Protein AF-A0A942P540-F1 (afdb_monomer_lite)

Sequence (117 aa):
MMDNKVIGYLSSEQDANLETSMAGGLVAGRDITAADSLCNIAVAGRDLNLKDGHACVITIGNQAHIENSVIGIMLAKSEATLKNSKVFVTGPQVVGFGVIAGAVFAFLNILHRYLRK

Radius of gyration: 17.3 Å; chains: 1; bounding box: 56×30×36 Å

pLDDT: mean 82.17, std 12.65, range [36.5, 95.5]

Secondary structure (DSSP, 8-state):
----EEEEEEEESS-EEEESEEEEEEEESS-EEEES-EEEEEEESS-EEEES-EEEEEEESS-EEEES-EEEEEEESS-EEEES-EEEEEHHHHHHHHHHHHHHHHHHHHHHHHHT-

Structure (mmCIF, N/CA/C/O backbone):
data_AF-A0A942P540-F1
#
_entry.id   AF-A0A942P540-F1
#
loop_
_atom_site.group_PDB
_atom_site.id
_atom_site.type_symbol
_atom_site.label_atom_id
_atom_site.label_alt_id
_atom_site.label_comp_id
_atom_site.label_asym_id
_atom_site.label_entity_id
_atom_site.label_seq_id
_atom_site.pdbx_PDB_ins_code
_atom_site.Cartn_x
_atom_site.Cartn_y
_atom_site.Cartn_z
_atom_site.occupancy
_atom_site.B_iso_or_equiv
_atom_site.auth_seq_id
_atom_site.auth_comp_id
_atom_site.auth_asym_id
_atom_site.auth_atom_id
_atom_site.pdbx_PDB_model_num
ATOM 1 N N . MET A 1 1 ? 10.779 -6.090 -22.940 1.00 38.53 1 MET A N 1
ATOM 2 C CA . MET A 1 1 ? 10.338 -5.005 -22.047 1.00 38.53 1 MET A CA 1
ATOM 3 C C . MET A 1 1 ? 8.936 -4.622 -22.470 1.00 38.53 1 MET A C 1
ATOM 5 O O . MET A 1 1 ? 8.747 -4.241 -23.617 1.00 38.53 1 MET A O 1
ATOM 9 N N . MET A 1 2 ? 7.942 -4.921 -21.635 1.00 36.50 2 MET A N 1
ATOM 10 C CA . MET A 1 2 ? 6.570 -4.445 -21.828 1.00 36.50 2 MET A CA 1
ATOM 11 C C . MET A 1 2 ? 6.405 -3.286 -20.855 1.00 36.50 2 MET A C 1
ATOM 13 O O . MET A 1 2 ? 6.011 -3.503 -19.714 1.00 36.50 2 MET A O 1
ATOM 17 N N . ASP A 1 3 ? 6.780 -2.100 -21.309 1.00 50.94 3 ASP A N 1
ATOM 18 C CA . ASP A 1 3 ? 6.785 -0.891 -20.495 1.00 50.94 3 ASP A CA 1
ATOM 19 C C . ASP A 1 3 ? 5.388 -0.250 -20.557 1.00 50.94 3 ASP A C 1
ATOM 21 O O . ASP A 1 3 ? 4.786 -0.167 -21.630 1.00 50.94 3 ASP A O 1
ATOM 25 N N . ASN A 1 4 ? 4.862 0.164 -19.400 1.00 55.31 4 ASN A N 1
ATOM 26 C CA . ASN A 1 4 ? 3.555 0.796 -19.189 1.00 55.31 4 ASN A CA 1
ATOM 27 C C . ASN A 1 4 ? 2.318 -0.054 -19.516 1.00 55.31 4 ASN A C 1
ATOM 29 O O . ASN A 1 4 ? 1.673 0.096 -20.557 1.00 55.31 4 ASN A O 1
ATOM 33 N N . LYS A 1 5 ? 1.891 -0.875 -18.549 1.00 74.75 5 LYS A N 1
ATOM 34 C CA . LYS A 1 5 ? 0.545 -1.470 -18.548 1.00 74.75 5 LYS A CA 1
ATOM 35 C C . LYS A 1 5 ? -0.391 -0.694 -17.627 1.00 74.75 5 LYS A C 1
ATOM 37 O O . LYS A 1 5 ? -0.064 -0.435 -16.473 1.00 74.75 5 LYS A O 1
ATOM 42 N N . VAL A 1 6 ? -1.578 -0.363 -18.136 1.00 81.00 6 VAL A N 1
ATOM 43 C CA . VAL A 1 6 ? -2.704 0.107 -17.320 1.00 81.00 6 VAL A CA 1
ATOM 44 C C . VAL A 1 6 ? -3.566 -1.098 -16.971 1.00 81.00 6 VAL A C 1
ATOM 46 O O . VAL A 1 6 ? -4.160 -1.731 -17.843 1.00 81.00 6 VAL A O 1
ATOM 49 N N . ILE A 1 7 ? -3.613 -1.425 -15.689 1.00 84.19 7 ILE A N 1
ATOM 50 C CA . ILE A 1 7 ? -4.330 -2.562 -15.132 1.00 84.19 7 ILE A CA 1
ATOM 51 C C . ILE A 1 7 ? -5.501 -2.011 -14.324 1.00 84.19 7 ILE A C 1
ATOM 53 O O . ILE A 1 7 ? -5.315 -1.272 -13.364 1.00 84.19 7 ILE A O 1
ATOM 57 N N . GLY A 1 8 ? -6.734 -2.356 -14.697 1.00 81.25 8 GLY A N 1
ATOM 58 C CA . GLY A 1 8 ? -7.902 -1.940 -13.914 1.00 81.25 8 GLY A CA 1
ATOM 59 C C . GLY A 1 8 ? -7.850 -2.517 -12.497 1.00 81.25 8 GLY A C 1
ATOM 60 O O . GLY A 1 8 ? -7.916 -1.782 -11.514 1.00 81.25 8 GLY A O 1
ATOM 61 N N . TYR A 1 9 ? -7.665 -3.833 -12.403 1.00 81.81 9 TYR A N 1
ATOM 62 C CA . TYR A 1 9 ? -7.583 -4.569 -11.148 1.00 81.81 9 TYR A CA 1
ATOM 63 C C . TYR A 1 9 ? -6.652 -5.778 -11.294 1.00 81.81 9 TYR A C 1
ATOM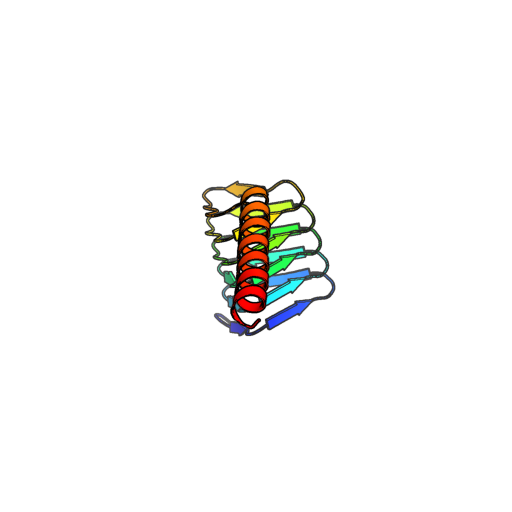 65 O O . TYR A 1 9 ? -6.762 -6.526 -12.265 1.00 81.81 9 TYR A O 1
ATOM 73 N N . LEU A 1 10 ? -5.750 -5.964 -10.332 1.00 83.25 10 LEU A N 1
ATOM 74 C CA . LEU A 1 10 ? -4.865 -7.115 -10.201 1.00 83.25 10 LEU A CA 1
ATOM 75 C C . LEU A 1 10 ? -5.090 -7.747 -8.828 1.00 83.25 10 LEU A C 1
ATOM 77 O O . LEU A 1 10 ? -4.944 -7.080 -7.805 1.00 83.25 10 LEU A O 1
ATOM 81 N N . SER A 1 11 ? -5.426 -9.035 -8.811 1.00 86.75 11 SER A N 1
ATOM 82 C CA . SER A 1 11 ? -5.537 -9.828 -7.590 1.00 86.75 11 SER A CA 1
ATOM 83 C C . SER A 1 11 ? -4.657 -11.061 -7.694 1.00 86.75 11 SER A C 1
ATOM 85 O O . SER A 1 11 ? -4.700 -11.775 -8.695 1.00 86.75 11 SER A O 1
ATOM 87 N N . SER A 1 12 ? -3.854 -11.283 -6.660 1.00 86.56 12 SER A N 1
ATOM 88 C CA . SER A 1 12 ? -3.021 -12.464 -6.483 1.00 86.56 12 SER A CA 1
ATOM 89 C C . SER A 1 12 ? -3.309 -13.089 -5.123 1.00 86.56 12 SER A C 1
ATOM 91 O O . SER A 1 12 ? -3.444 -12.388 -4.120 1.00 86.56 12 SER A O 1
ATOM 93 N N . GLU A 1 13 ? -3.381 -14.416 -5.066 1.00 86.06 13 GLU A N 1
ATOM 94 C CA . GLU A 1 13 ? -3.575 -15.140 -3.804 1.00 86.06 13 GLU A CA 1
ATOM 95 C C . GLU A 1 13 ? -2.335 -15.097 -2.903 1.00 86.06 13 GLU A C 1
ATOM 97 O O . GLU A 1 13 ? -2.452 -15.222 -1.687 1.00 86.06 13 GLU A O 1
ATOM 102 N N . GLN A 1 14 ? -1.148 -14.914 -3.486 1.00 91.56 14 GLN A N 1
ATOM 103 C CA . GLN A 1 14 ? 0.115 -14.874 -2.751 1.00 91.56 14 GLN A CA 1
ATOM 104 C C . GLN A 1 14 ? 0.765 -13.510 -2.919 1.00 91.56 14 GLN A C 1
ATOM 106 O O . GLN A 1 14 ? 0.425 -12.591 -2.181 1.00 91.56 14 GLN A O 1
ATOM 111 N N . ASP A 1 15 ? 1.648 -13.361 -3.902 1.00 93.12 15 ASP A N 1
ATOM 112 C CA . ASP A 1 15 ? 2.411 -12.134 -4.084 1.00 93.12 15 ASP A CA 1
ATOM 113 C C . ASP A 1 15 ? 1.993 -11.428 -5.372 1.00 93.12 15 ASP A C 1
ATOM 115 O O . ASP A 1 15 ? 1.672 -12.077 -6.374 1.00 93.12 15 ASP A O 1
ATOM 119 N N . ALA A 1 16 ? 1.998 -10.100 -5.360 1.00 89.69 16 ALA A N 1
ATOM 120 C CA . ALA A 1 16 ? 1.790 -9.292 -6.553 1.00 89.69 16 ALA A CA 1
ATOM 121 C C . ALA A 1 16 ? 3.003 -8.389 -6.783 1.00 89.69 16 ALA A C 1
ATOM 123 O O . ALA A 1 16 ? 3.421 -7.673 -5.874 1.00 89.69 16 ALA A O 1
ATOM 124 N N . ASN A 1 17 ? 3.546 -8.419 -8.003 1.00 92.06 17 ASN A N 1
ATOM 125 C CA . ASN A 1 17 ? 4.588 -7.493 -8.436 1.00 92.06 17 ASN A CA 1
ATOM 126 C C . ASN A 1 17 ? 4.031 -6.539 -9.498 1.00 92.06 17 ASN A C 1
ATOM 128 O O . ASN A 1 17 ? 3.392 -6.982 -10.457 1.00 92.06 17 ASN A O 1
ATOM 132 N N . LEU A 1 18 ? 4.271 -5.245 -9.318 1.00 90.38 18 LEU A N 1
ATOM 133 C CA . LEU A 1 18 ? 3.884 -4.190 -10.243 1.00 90.38 18 LEU A CA 1
ATOM 134 C C . LEU A 1 18 ? 5.105 -3.312 -10.530 1.00 90.38 18 LEU A C 1
ATOM 136 O O . LEU A 1 18 ? 5.592 -2.610 -9.651 1.00 90.38 18 LEU A O 1
ATOM 140 N N . GLU A 1 19 ? 5.596 -3.349 -11.764 1.00 92.06 19 GLU A N 1
ATOM 141 C CA . GLU A 1 19 ? 6.765 -2.574 -12.191 1.00 92.06 19 GLU A CA 1
ATOM 142 C C . GLU A 1 19 ? 6.406 -1.707 -13.394 1.00 92.06 19 GLU A C 1
ATOM 144 O O . GLU A 1 19 ? 5.746 -2.189 -14.324 1.00 92.06 19 GLU A O 1
ATOM 149 N N . THR A 1 20 ? 6.817 -0.434 -13.360 1.00 90.00 20 THR A N 1
ATOM 150 C CA . THR A 1 20 ? 6.644 0.542 -14.455 1.00 90.00 20 THR A CA 1
ATOM 151 C C . THR A 1 20 ? 5.229 0.487 -15.042 1.00 90.00 20 THR A C 1
ATOM 153 O O . THR A 1 20 ? 5.013 0.328 -16.247 1.00 90.00 20 THR A O 1
ATOM 156 N N . SER A 1 21 ? 4.230 0.465 -14.153 1.00 88.06 21 SER A N 1
ATOM 157 C CA . SER A 1 21 ? 2.836 0.184 -14.500 1.00 88.06 21 SER A CA 1
ATOM 158 C C . SER A 1 21 ? 1.854 0.929 -13.600 1.00 88.06 21 SER A C 1
ATOM 160 O O . SER A 1 21 ? 2.175 1.402 -12.510 1.00 88.06 21 SER A O 1
ATOM 162 N N . MET A 1 22 ? 0.609 1.021 -14.062 1.00 87.25 22 MET A N 1
ATOM 163 C CA . MET A 1 22 ? -0.489 1.621 -13.312 1.00 87.25 22 MET A CA 1
ATOM 164 C C . MET A 1 22 ? -1.534 0.561 -12.973 1.00 87.25 22 MET A C 1
ATOM 166 O O . MET A 1 22 ? -1.991 -0.150 -13.863 1.00 87.25 22 MET A O 1
ATOM 170 N N . ALA A 1 23 ? -1.956 0.492 -11.712 1.00 88.38 23 ALA A N 1
ATOM 171 C CA . ALA A 1 23 ? -3.045 -0.355 -11.246 1.00 88.38 23 ALA A CA 1
ATOM 172 C C . ALA A 1 23 ? -4.154 0.472 -10.570 1.00 88.38 23 ALA A C 1
ATOM 174 O O . ALA A 1 23 ? -3.903 1.277 -9.674 1.00 88.38 23 ALA A O 1
ATOM 175 N N . GLY A 1 24 ? -5.410 0.261 -10.962 1.00 84.50 24 GLY A N 1
ATOM 176 C CA . GLY A 1 24 ? -6.558 0.830 -10.249 1.00 84.50 24 GLY A CA 1
ATOM 177 C C . GLY A 1 24 ? -6.756 0.170 -8.880 1.00 84.50 24 GLY A C 1
ATOM 178 O O . GLY A 1 24 ? -6.932 0.851 -7.873 1.00 84.50 24 GLY A O 1
ATOM 179 N N . GLY A 1 25 ? -6.659 -1.157 -8.830 1.00 84.94 25 GLY A N 1
ATOM 180 C CA . GLY A 1 25 ? -6.622 -1.925 -7.590 1.00 84.94 25 GLY A CA 1
ATOM 181 C C . GLY A 1 25 ? -5.571 -3.024 -7.655 1.00 84.94 25 GLY A C 1
ATOM 182 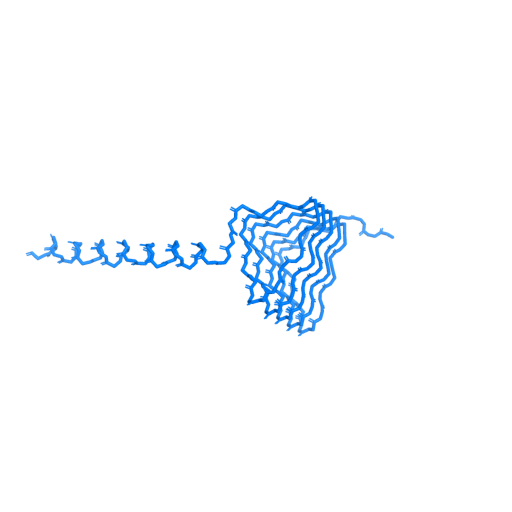O O . GLY A 1 25 ? -5.486 -3.735 -8.653 1.00 84.94 25 GLY A O 1
ATOM 183 N N . LEU A 1 26 ? -4.789 -3.162 -6.593 1.00 89.12 26 LEU A N 1
ATOM 184 C CA . LEU A 1 26 ? -3.746 -4.164 -6.435 1.00 89.12 26 LEU A CA 1
ATOM 185 C C . LEU A 1 26 ? -3.970 -4.896 -5.115 1.00 89.12 26 LEU A C 1
ATOM 187 O O . LEU A 1 26 ? -3.865 -4.301 -4.047 1.00 89.12 26 LEU A O 1
ATOM 191 N N . VAL A 1 27 ? -4.299 -6.180 -5.177 1.00 87.81 27 VAL A N 1
ATOM 192 C CA . VAL A 1 27 ? -4.572 -6.998 -3.993 1.00 87.81 27 VAL A CA 1
ATOM 193 C C . VAL A 1 27 ? -3.669 -8.222 -4.015 1.00 87.81 27 VAL A C 1
ATOM 195 O O . VAL A 1 27 ? -3.669 -8.966 -4.993 1.00 87.81 27 VAL A O 1
ATOM 198 N N . ALA A 1 28 ? -2.931 -8.447 -2.934 1.00 90.25 28 ALA A N 1
ATOM 199 C CA . ALA A 1 28 ? -2.139 -9.653 -2.734 1.00 90.25 28 ALA A CA 1
ATOM 200 C C . ALA A 1 28 ? -2.486 -10.287 -1.386 1.00 90.25 28 ALA A C 1
ATOM 202 O O . ALA A 1 28 ? -2.540 -9.596 -0.365 1.00 90.25 28 ALA A O 1
ATOM 203 N N . GLY A 1 29 ? -2.704 -11.602 -1.366 1.00 84.06 29 GLY A N 1
ATOM 204 C CA . GLY A 1 29 ? -2.986 -12.332 -0.126 1.00 84.06 29 GLY A CA 1
ATOM 205 C C . GLY A 1 29 ? -1.804 -12.367 0.849 1.00 84.06 29 GLY A C 1
ATOM 206 O O . GLY A 1 29 ? -2.010 -12.543 2.050 1.00 84.06 29 GLY A O 1
ATOM 207 N N . ARG A 1 30 ? -0.580 -12.148 0.361 1.00 91.56 30 ARG A N 1
ATOM 208 C CA . ARG A 1 30 ? 0.648 -12.096 1.152 1.00 91.56 30 ARG A CA 1
ATOM 209 C C . ARG A 1 30 ? 1.396 -10.789 0.912 1.00 91.56 30 ARG A C 1
ATOM 211 O O . ARG A 1 30 ? 1.147 -9.849 1.663 1.00 91.56 30 ARG A O 1
ATOM 218 N N . ASP A 1 31 ? 2.247 -10.695 -0.109 1.00 94.06 31 ASP A N 1
ATOM 219 C CA . ASP A 1 31 ? 3.140 -9.542 -0.255 1.00 94.06 31 ASP A CA 1
ATOM 220 C C . ASP A 1 31 ? 2.890 -8.743 -1.544 1.00 94.06 31 ASP A C 1
ATOM 222 O O . ASP A 1 31 ? 2.632 -9.297 -2.613 1.00 94.06 31 ASP A O 1
ATOM 226 N N . ILE A 1 32 ? 2.991 -7.416 -1.457 1.00 93.12 32 ILE A N 1
ATOM 227 C CA . ILE A 1 32 ? 2.998 -6.531 -2.630 1.00 93.12 32 ILE A CA 1
ATOM 228 C C . ILE A 1 32 ? 4.398 -5.960 -2.806 1.00 93.12 32 ILE A C 1
ATOM 230 O O . ILE A 1 32 ? 4.934 -5.349 -1.885 1.00 93.12 32 ILE A O 1
ATOM 234 N N . THR A 1 33 ? 4.949 -6.083 -4.010 1.00 94.62 33 THR A N 1
ATOM 235 C CA . THR A 1 33 ? 6.102 -5.293 -4.454 1.00 94.62 33 THR A CA 1
ATOM 236 C C . THR A 1 33 ? 5.659 -4.387 -5.590 1.00 94.62 33 THR A C 1
ATOM 238 O O . THR A 1 33 ? 5.075 -4.847 -6.566 1.00 94.62 33 THR A O 1
ATOM 241 N N . ALA A 1 34 ? 5.879 -3.087 -5.447 1.00 92.56 34 ALA A N 1
ATOM 242 C CA . ALA A 1 34 ? 5.567 -2.113 -6.476 1.00 92.56 34 ALA A CA 1
ATOM 243 C C . ALA A 1 34 ? 6.736 -1.141 -6.645 1.00 92.56 34 ALA A C 1
ATOM 245 O O . ALA A 1 34 ? 7.164 -0.511 -5.678 1.00 92.56 34 ALA A O 1
ATOM 246 N N . ALA A 1 35 ? 7.244 -1.018 -7.868 1.00 94.00 35 ALA A N 1
ATOM 247 C CA . ALA A 1 35 ? 8.344 -0.123 -8.208 1.00 94.00 35 ALA A CA 1
ATOM 248 C C . ALA A 1 35 ? 7.981 0.732 -9.422 1.00 94.00 35 ALA A C 1
ATOM 250 O O . ALA A 1 35 ? 7.413 0.214 -10.386 1.00 94.00 35 ALA A O 1
ATOM 251 N N . ASP A 1 36 ? 8.292 2.029 -9.372 1.00 92.75 36 ASP A N 1
ATOM 252 C CA . ASP A 1 36 ? 8.027 2.967 -10.476 1.00 92.75 36 ASP A CA 1
ATOM 253 C C . ASP A 1 36 ? 6.566 2.878 -10.962 1.00 92.75 36 ASP A C 1
ATOM 255 O O . ASP A 1 36 ? 6.261 2.755 -12.145 1.00 92.75 36 ASP A O 1
ATOM 259 N N . SER A 1 37 ? 5.635 2.778 -10.009 1.00 89.31 37 SER A N 1
ATOM 260 C CA . SER A 1 37 ? 4.258 2.373 -10.292 1.00 89.31 37 SER A CA 1
ATOM 261 C C . SER A 1 37 ? 3.228 3.236 -9.578 1.00 89.31 37 SER A C 1
ATOM 263 O O . SER A 1 37 ? 3.435 3.742 -8.472 1.00 89.31 37 SER A O 1
ATOM 265 N N . LEU A 1 38 ? 2.070 3.375 -10.220 1.00 88.31 38 LEU A N 1
ATOM 266 C CA . LEU A 1 38 ? 0.926 4.125 -9.708 1.00 88.31 38 LEU A CA 1
ATOM 267 C C . LEU A 1 38 ? -0.183 3.153 -9.321 1.00 88.31 38 LEU A C 1
ATOM 269 O O . LEU A 1 38 ? -0.672 2.404 -10.160 1.00 88.31 38 LEU A O 1
ATOM 273 N N . CYS A 1 39 ? -0.608 3.172 -8.064 1.00 87.44 39 CYS A N 1
ATOM 274 C CA . CYS A 1 39 ? -1.625 2.265 -7.552 1.00 87.44 39 CYS A CA 1
ATOM 275 C C . CYS A 1 39 ? -2.702 3.024 -6.778 1.00 87.44 39 CYS A C 1
ATOM 277 O O . CYS A 1 39 ? -2.458 3.452 -5.657 1.00 87.44 39 CYS A O 1
ATOM 279 N N . ASN A 1 40 ? -3.928 3.146 -7.289 1.00 86.94 40 ASN A N 1
ATOM 280 C CA . ASN A 1 40 ? -4.959 3.874 -6.535 1.00 86.94 40 ASN A CA 1
ATOM 281 C C . ASN A 1 40 ? -5.289 3.183 -5.200 1.00 86.94 40 ASN A C 1
ATOM 283 O O . ASN A 1 40 ? -5.324 3.851 -4.164 1.00 86.94 40 ASN A O 1
ATOM 287 N N . ILE A 1 41 ? -5.489 1.861 -5.208 1.00 87.56 41 ILE A N 1
ATOM 288 C CA . ILE A 1 41 ? -5.801 1.074 -4.007 1.00 87.56 41 ILE A CA 1
ATOM 289 C C . ILE A 1 41 ? -4.887 -0.152 -3.935 1.00 87.56 41 ILE A C 1
ATOM 291 O O . ILE A 1 41 ? -4.986 -1.025 -4.792 1.00 87.56 41 ILE A O 1
ATOM 295 N N . ALA A 1 42 ? -4.047 -0.247 -2.902 1.00 88.12 42 ALA A N 1
ATOM 296 C CA . ALA A 1 42 ? -3.210 -1.417 -2.623 1.00 88.12 42 ALA A CA 1
ATOM 297 C C . ALA A 1 42 ? -3.658 -2.130 -1.339 1.00 88.12 42 ALA A C 1
ATOM 299 O O . ALA A 1 42 ? -3.842 -1.488 -0.305 1.00 88.12 42 ALA A O 1
ATOM 300 N N . VAL A 1 43 ? -3.793 -3.455 -1.375 1.00 89.69 43 VAL A N 1
ATOM 301 C CA . VAL A 1 43 ? -4.100 -4.288 -0.203 1.00 89.69 43 VAL A CA 1
ATOM 302 C C . VAL A 1 43 ? -3.118 -5.451 -0.136 1.00 89.69 43 VAL A C 1
ATOM 304 O O . VAL A 1 43 ? -3.222 -6.394 -0.917 1.00 89.69 43 VAL A O 1
ATOM 307 N N . ALA A 1 44 ? -2.180 -5.387 0.806 1.00 89.56 44 ALA A N 1
ATOM 308 C CA . ALA A 1 44 ? -1.238 -6.459 1.100 1.00 89.56 44 ALA A CA 1
ATOM 309 C C . ALA A 1 44 ? -1.681 -7.211 2.359 1.00 89.56 44 ALA A C 1
ATOM 311 O O . ALA A 1 44 ? -1.820 -6.616 3.434 1.00 89.56 44 ALA A O 1
ATOM 312 N N . GLY A 1 45 ? -1.888 -8.522 2.243 1.00 86.44 45 GLY A N 1
ATOM 313 C CA . GLY A 1 45 ? -2.275 -9.361 3.377 1.00 86.44 45 GLY A CA 1
ATOM 314 C C . GLY A 1 45 ? -1.208 -9.441 4.473 1.00 86.44 45 GLY A C 1
ATOM 315 O O . GLY A 1 45 ? -1.546 -9.625 5.642 1.00 86.44 45 GLY A O 1
ATOM 316 N N . ARG A 1 46 ? 0.065 -9.245 4.122 1.00 90.38 46 ARG A N 1
ATOM 317 C CA . ARG A 1 46 ? 1.199 -9.254 5.042 1.00 90.38 46 ARG A CA 1
ATOM 318 C C . ARG A 1 46 ? 2.094 -8.038 4.833 1.00 90.38 46 ARG A C 1
ATOM 320 O O . ARG A 1 46 ? 1.907 -7.070 5.565 1.00 90.38 46 ARG A O 1
ATOM 327 N N . ASP A 1 47 ? 3.014 -8.056 3.874 1.00 92.69 47 ASP A N 1
ATOM 328 C CA . ASP A 1 47 ? 4.020 -7.000 3.739 1.00 92.69 47 ASP A CA 1
ATOM 329 C C . ASP A 1 47 ? 3.873 -6.227 2.415 1.00 92.69 47 ASP A C 1
ATOM 331 O O . ASP A 1 47 ? 3.449 -6.763 1.391 1.00 92.69 47 ASP A O 1
ATOM 335 N N . LEU A 1 48 ? 4.207 -4.936 2.424 1.00 92.69 48 LEU A N 1
ATOM 336 C CA . LEU A 1 48 ? 4.186 -4.086 1.230 1.00 92.69 48 LEU A CA 1
ATOM 337 C C . LEU A 1 48 ? 5.527 -3.389 1.055 1.00 92.69 48 LEU A C 1
ATOM 339 O O . LEU A 1 48 ? 5.986 -2.709 1.966 1.00 92.69 48 LEU A O 1
ATOM 343 N N . ASN A 1 49 ? 6.105 -3.502 -0.135 1.00 94.88 49 ASN A N 1
ATOM 344 C CA . ASN A 1 49 ? 7.266 -2.745 -0.567 1.00 94.88 49 ASN A CA 1
ATOM 345 C C . ASN A 1 49 ? 6.874 -1.829 -1.732 1.00 94.88 49 ASN A C 1
ATOM 347 O O . ASN A 1 49 ? 6.543 -2.318 -2.811 1.00 94.88 49 ASN A O 1
ATOM 351 N N . LEU A 1 50 ? 6.889 -0.515 -1.511 1.00 93.31 50 LEU A N 1
ATOM 352 C CA . LEU A 1 50 ? 6.585 0.496 -2.522 1.00 93.31 50 LEU A CA 1
ATOM 353 C C . LEU A 1 50 ? 7.790 1.411 -2.714 1.00 93.31 50 LEU A C 1
ATOM 355 O O . LEU A 1 50 ? 8.226 2.075 -1.773 1.00 93.31 50 LEU A O 1
ATOM 359 N N . LYS A 1 51 ? 8.294 1.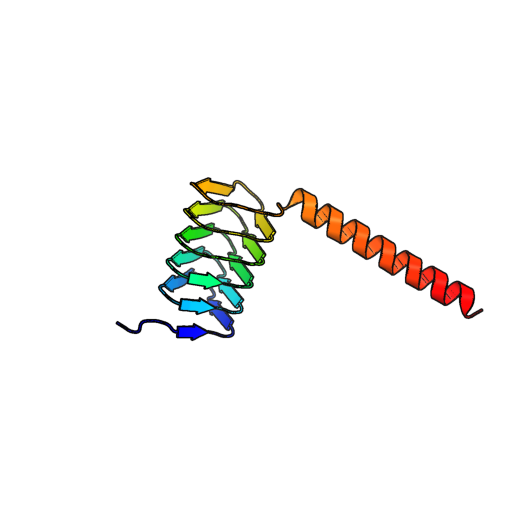483 -3.942 1.00 95.50 51 LYS A N 1
ATOM 360 C CA . LYS A 1 51 ? 9.434 2.321 -4.297 1.00 95.50 51 LYS A CA 1
ATOM 361 C C . LYS A 1 51 ? 9.116 3.197 -5.502 1.00 95.50 51 LYS A C 1
ATOM 363 O O . LYS A 1 51 ? 8.580 2.702 -6.490 1.00 95.50 51 LYS A O 1
ATOM 368 N N . ASP A 1 52 ? 9.479 4.476 -5.424 1.00 93.88 52 ASP A N 1
ATOM 369 C CA . ASP A 1 52 ? 9.309 5.440 -6.519 1.00 93.88 52 ASP A CA 1
ATOM 370 C C . ASP A 1 52 ? 7.863 5.456 -7.064 1.00 93.88 52 ASP A C 1
ATOM 372 O O . ASP A 1 52 ? 7.630 5.511 -8.268 1.00 93.88 52 ASP A O 1
ATOM 376 N N . GLY A 1 53 ? 6.868 5.331 -6.179 1.00 89.12 53 GLY A N 1
ATOM 377 C CA . GLY A 1 53 ? 5.477 5.115 -6.564 1.00 89.12 53 GLY A CA 1
ATOM 378 C C . GLY A 1 53 ? 4.487 6.048 -5.879 1.00 89.12 53 GLY A C 1
ATOM 379 O O . GLY A 1 53 ? 4.804 6.791 -4.946 1.00 89.12 53 GLY A O 1
ATOM 380 N N . HIS A 1 54 ? 3.235 5.992 -6.330 1.00 90.81 54 HIS A N 1
ATOM 381 C CA . HIS A 1 54 ? 2.145 6.705 -5.667 1.00 90.81 54 HIS A CA 1
ATOM 382 C C . HIS A 1 54 ? 0.978 5.784 -5.366 1.00 90.81 54 HIS A C 1
ATOM 384 O O . HIS A 1 54 ? 0.607 4.953 -6.199 1.00 90.81 54 HIS A O 1
ATOM 390 N N . ALA A 1 55 ? 0.352 5.999 -4.208 1.00 88.38 55 ALA A N 1
ATOM 391 C CA . ALA A 1 55 ? -0.913 5.364 -3.898 1.00 88.38 55 ALA A CA 1
ATOM 392 C C . ALA A 1 55 ? -1.921 6.272 -3.202 1.00 88.38 55 ALA A C 1
ATOM 394 O O . ALA A 1 55 ? -1.569 7.071 -2.339 1.00 88.38 55 ALA A O 1
ATOM 395 N N . CYS A 1 56 ? -3.203 6.132 -3.537 1.00 87.50 56 CYS A N 1
ATOM 396 C CA . CYS A 1 56 ? -4.253 6.864 -2.828 1.00 87.50 56 CYS A CA 1
ATOM 397 C C . CYS A 1 56 ? -4.586 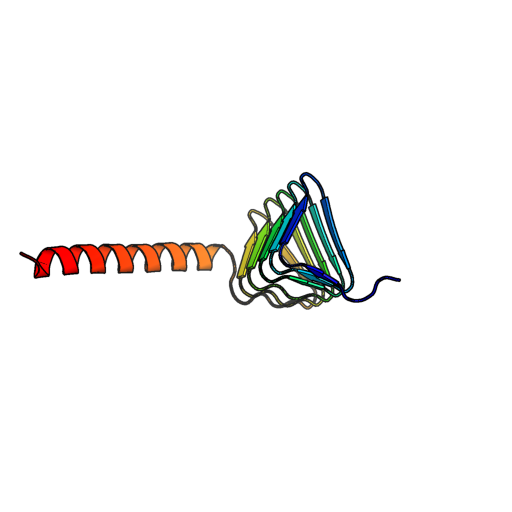6.194 -1.497 1.00 87.50 56 CYS A C 1
ATOM 399 O O . CYS A 1 56 ? -4.644 6.880 -0.480 1.00 87.50 56 CYS A O 1
ATOM 401 N N . VAL A 1 57 ? -4.785 4.876 -1.489 1.00 88.00 57 VAL A N 1
ATOM 402 C CA . VAL A 1 57 ? -5.106 4.106 -0.284 1.00 88.00 57 VAL A CA 1
ATOM 403 C C . VAL A 1 57 ? -4.267 2.838 -0.250 1.00 88.00 57 VAL A C 1
ATOM 405 O O . VAL A 1 57 ? -4.277 2.065 -1.204 1.00 88.00 57 VAL A O 1
ATOM 408 N N . ILE A 1 58 ? -3.576 2.597 0.861 1.00 89.25 58 ILE A N 1
ATOM 409 C CA . ILE A 1 58 ? -2.859 1.347 1.107 1.00 89.25 58 ILE A CA 1
ATOM 410 C C . ILE A 1 58 ? -3.357 0.709 2.400 1.00 89.25 58 ILE A C 1
ATOM 412 O O . ILE A 1 58 ? -3.448 1.381 3.425 1.00 89.25 58 ILE A O 1
ATOM 416 N N . THR A 1 59 ? -3.636 -0.592 2.359 1.00 88.38 59 THR A N 1
ATOM 417 C CA . THR A 1 59 ? -3.877 -1.429 3.539 1.00 88.38 59 THR A CA 1
ATOM 418 C C . THR A 1 59 ? -2.813 -2.516 3.630 1.00 88.38 59 THR A C 1
ATOM 420 O O . THR A 1 59 ? -2.584 -3.227 2.655 1.00 88.38 59 THR A O 1
ATOM 423 N N . ILE A 1 60 ? -2.168 -2.643 4.789 1.00 89.19 60 ILE A N 1
ATOM 424 C CA . ILE A 1 60 ? -1.081 -3.592 5.041 1.00 89.19 60 ILE A CA 1
ATOM 425 C C . ILE A 1 60 ? -1.369 -4.385 6.317 1.00 89.19 60 ILE A C 1
ATOM 427 O O . ILE A 1 60 ? -1.605 -3.808 7.386 1.00 89.19 60 ILE A O 1
ATOM 431 N N . GLY A 1 61 ? -1.323 -5.713 6.214 1.00 84.25 61 GLY A N 1
ATOM 432 C CA . GLY A 1 61 ? -1.566 -6.612 7.342 1.00 84.25 61 GLY A CA 1
ATOM 433 C C . GLY A 1 61 ? -0.437 -6.672 8.375 1.00 84.25 61 GLY A C 1
ATOM 434 O O . GLY A 1 61 ? -0.703 -7.001 9.531 1.00 84.25 61 GLY A O 1
ATOM 435 N N . ASN A 1 62 ? 0.796 -6.346 7.991 1.00 87.62 62 ASN A N 1
ATOM 436 C CA . ASN A 1 62 ? 1.973 -6.374 8.851 1.00 87.62 62 ASN A CA 1
ATOM 437 C C . ASN A 1 62 ? 2.897 -5.168 8.592 1.00 87.62 62 ASN A C 1
ATOM 439 O O . ASN A 1 62 ? 2.620 -4.107 9.151 1.00 87.62 62 ASN A O 1
ATOM 443 N N . GLN A 1 63 ? 3.952 -5.293 7.774 1.00 88.75 63 GLN A N 1
ATOM 444 C CA . GLN A 1 63 ? 4.969 -4.244 7.599 1.00 88.75 63 GLN A CA 1
ATOM 445 C C . GLN A 1 63 ? 4.874 -3.525 6.253 1.00 88.75 63 GLN A C 1
ATOM 447 O O . GLN A 1 63 ? 4.710 -4.148 5.206 1.00 88.75 63 GLN A O 1
ATOM 452 N N . ALA A 1 64 ? 5.053 -2.203 6.271 1.00 90.12 64 ALA A N 1
ATOM 453 C CA . ALA A 1 64 ? 5.158 -1.400 5.055 1.00 90.12 64 ALA A CA 1
ATOM 454 C C . ALA A 1 64 ? 6.561 -0.800 4.911 1.00 90.12 64 ALA A C 1
ATOM 456 O O . ALA A 1 64 ? 7.022 -0.074 5.790 1.00 90.12 64 ALA A O 1
ATOM 457 N N . HIS A 1 65 ? 7.228 -1.067 3.792 1.00 92.94 65 HIS A N 1
ATOM 458 C CA . HIS A 1 65 ? 8.467 -0.423 3.378 1.00 92.94 65 HIS A CA 1
ATOM 459 C C . HIS A 1 65 ? 8.175 0.500 2.203 1.00 92.94 65 HIS A C 1
ATOM 461 O O . HIS A 1 65 ? 7.768 0.049 1.137 1.00 92.94 65 HIS A O 1
ATOM 467 N N . ILE A 1 66 ? 8.314 1.803 2.414 1.00 92.06 66 ILE A N 1
ATOM 468 C CA . ILE A 1 66 ? 7.925 2.805 1.429 1.00 92.06 66 ILE A CA 1
ATOM 469 C C . ILE A 1 66 ? 9.090 3.775 1.235 1.00 92.06 66 ILE A C 1
ATOM 471 O O . ILE A 1 66 ? 9.530 4.441 2.178 1.00 92.06 66 ILE A O 1
ATOM 475 N N . GLU A 1 67 ? 9.586 3.858 0.004 1.00 94.88 67 GLU A N 1
ATOM 476 C CA . GLU A 1 67 ? 10.734 4.676 -0.376 1.00 94.88 67 GLU A CA 1
ATOM 477 C C . GLU A 1 67 ? 10.399 5.605 -1.547 1.00 94.88 67 GLU A C 1
ATOM 479 O O . GLU A 1 67 ? 9.791 5.190 -2.532 1.00 94.88 67 GLU A O 1
ATOM 484 N N . ASN A 1 68 ? 10.793 6.877 -1.425 1.00 94.81 68 ASN A N 1
ATOM 485 C CA . ASN A 1 68 ? 10.595 7.926 -2.428 1.00 94.81 68 ASN A CA 1
ATOM 486 C C . ASN A 1 68 ? 9.176 7.956 -3.035 1.00 94.81 68 ASN A C 1
ATOM 488 O O . ASN A 1 68 ? 8.996 8.094 -4.241 1.00 94.81 68 ASN A O 1
ATOM 492 N N . SER A 1 69 ? 8.161 7.769 -2.191 1.00 91.88 69 SER A N 1
ATOM 493 C CA . SER A 1 69 ? 6.784 7.546 -2.629 1.00 91.88 69 SER A CA 1
ATOM 494 C C . SER A 1 69 ? 5.801 8.476 -1.925 1.00 91.88 69 SER A C 1
ATOM 496 O O . SER A 1 69 ? 6.060 8.998 -0.833 1.00 91.88 69 SER A O 1
ATOM 498 N N . VAL A 1 70 ? 4.637 8.679 -2.538 1.00 91.19 70 VAL A N 1
ATOM 499 C CA . VAL A 1 70 ? 3.565 9.500 -1.959 1.00 91.19 70 VAL A CA 1
ATOM 500 C C . VAL A 1 70 ? 2.315 8.664 -1.756 1.00 91.19 70 VAL A C 1
ATOM 502 O O . VAL A 1 70 ? 1.785 8.075 -2.695 1.00 91.19 70 VAL A O 1
ATOM 505 N N . ILE A 1 71 ? 1.817 8.657 -0.523 1.00 90.56 71 ILE A N 1
ATOM 506 C CA . ILE A 1 71 ? 0.633 7.907 -0.128 1.00 90.56 71 ILE A CA 1
ATOM 507 C C . ILE A 1 71 ? -0.413 8.852 0.453 1.00 90.56 71 ILE A C 1
ATOM 509 O O . ILE A 1 71 ? -0.135 9.611 1.380 1.00 90.56 71 ILE A O 1
ATOM 513 N N . GLY A 1 72 ? -1.637 8.783 -0.066 1.00 86.75 72 GLY A N 1
ATOM 514 C CA . GLY A 1 72 ? -2.790 9.484 0.494 1.00 86.75 72 GLY A CA 1
ATOM 515 C C . GLY A 1 72 ? -3.120 8.970 1.893 1.00 86.75 72 GLY A C 1
ATOM 516 O O . GLY A 1 72 ? -2.896 9.644 2.895 1.00 86.75 72 GLY A O 1
ATOM 517 N N . ILE A 1 73 ? -3.637 7.750 1.951 1.00 85.75 73 ILE A N 1
ATOM 518 C CA . ILE A 1 73 ? -4.105 7.096 3.165 1.00 85.75 73 ILE A CA 1
ATOM 519 C C . ILE A 1 73 ? -3.344 5.787 3.346 1.00 85.75 73 ILE A C 1
ATOM 521 O O . ILE A 1 73 ? -3.335 4.943 2.452 1.00 85.75 73 ILE A O 1
ATOM 525 N N . MET A 1 74 ? -2.748 5.594 4.520 1.00 86.75 74 MET A N 1
ATOM 526 C CA . MET A 1 74 ? -2.049 4.358 4.865 1.00 86.75 74 MET A CA 1
ATOM 527 C C . MET A 1 74 ? -2.644 3.720 6.120 1.00 86.75 74 MET A C 1
ATOM 529 O O . MET A 1 74 ? -2.602 4.292 7.212 1.00 86.75 74 MET A O 1
ATOM 533 N N . LEU A 1 75 ? -3.154 2.502 5.960 1.00 85.25 75 LEU A N 1
ATOM 534 C CA . LEU A 1 75 ? -3.661 1.631 7.012 1.00 85.25 75 LEU A CA 1
ATOM 535 C C . LEU A 1 75 ? -2.673 0.477 7.208 1.00 85.25 75 LEU A C 1
ATOM 537 O O . LEU A 1 75 ? -2.784 -0.555 6.554 1.00 85.25 75 LEU A O 1
ATOM 541 N N . ALA A 1 76 ? -1.696 0.647 8.092 1.00 82.25 76 ALA A N 1
ATOM 542 C CA . ALA A 1 76 ? -0.795 -0.431 8.488 1.00 82.25 76 ALA A CA 1
ATOM 543 C C . ALA A 1 76 ? -1.209 -0.959 9.865 1.00 82.25 76 ALA A C 1
ATOM 545 O O . ALA A 1 76 ? -1.457 -0.168 10.778 1.00 82.25 76 ALA A O 1
ATOM 546 N N . LYS A 1 77 ? -1.298 -2.285 10.021 1.00 76.25 77 LYS A N 1
ATOM 547 C CA . LYS A 1 77 ? -1.524 -2.901 11.339 1.00 76.25 77 LYS A CA 1
ATOM 548 C C . LYS A 1 77 ? -0.297 -2.770 12.248 1.00 76.25 77 LYS A C 1
ATOM 550 O O . LYS A 1 77 ? -0.457 -2.676 13.462 1.00 76.25 77 LYS A O 1
ATOM 555 N N . SER A 1 78 ? 0.903 -2.806 11.670 1.00 76.19 78 SER A N 1
ATOM 556 C CA . SER A 1 78 ? 2.173 -2.712 12.391 1.00 76.19 78 SER A CA 1
ATOM 557 C C . SER A 1 78 ? 3.015 -1.539 11.868 1.00 76.19 78 SER A C 1
ATOM 559 O O . SER A 1 78 ? 2.473 -0.510 11.464 1.00 76.19 78 SER A O 1
ATOM 561 N N . GLU A 1 79 ? 4.338 -1.663 11.935 1.00 77.81 79 GLU A N 1
ATOM 562 C CA . GLU A 1 79 ? 5.291 -0.614 11.593 1.00 77.81 79 GLU A CA 1
ATOM 563 C C . GLU A 1 79 ? 5.302 -0.277 10.094 1.00 77.81 79 GLU A C 1
ATOM 565 O O . GLU A 1 79 ? 5.243 -1.145 9.218 1.00 77.81 79 GLU A O 1
ATOM 570 N N . ALA A 1 80 ? 5.428 1.019 9.801 1.00 83.69 80 ALA A N 1
ATOM 571 C CA . ALA A 1 80 ? 5.642 1.533 8.458 1.00 83.69 80 ALA A CA 1
ATOM 572 C C . ALA A 1 80 ? 6.968 2.297 8.411 1.00 83.69 80 ALA A C 1
ATOM 574 O O . ALA A 1 80 ? 7.134 3.331 9.060 1.00 83.69 80 ALA A O 1
ATOM 575 N N . THR A 1 81 ? 7.911 1.784 7.629 1.00 89.00 81 THR A N 1
ATOM 576 C CA . THR A 1 81 ? 9.198 2.422 7.368 1.00 89.00 81 THR A CA 1
ATOM 577 C C . THR A 1 81 ? 9.061 3.334 6.160 1.00 89.00 81 THR A C 1
ATOM 579 O O . THR A 1 81 ? 8.867 2.867 5.040 1.00 89.00 81 THR A O 1
ATOM 582 N N . LEU A 1 82 ? 9.190 4.638 6.392 1.00 88.88 82 LEU A N 1
ATOM 583 C CA . LEU A 1 82 ? 9.091 5.672 5.367 1.00 88.88 82 LEU A CA 1
ATOM 584 C C . LEU A 1 82 ? 10.466 6.300 5.134 1.00 88.88 82 LEU A C 1
ATOM 586 O O . LEU A 1 82 ? 11.022 6.935 6.030 1.00 88.88 82 LEU A O 1
ATOM 590 N N . LYS A 1 83 ? 11.003 6.163 3.921 1.00 92.25 83 LYS A N 1
ATOM 591 C CA . LYS A 1 83 ? 12.242 6.823 3.487 1.00 92.25 83 LYS A CA 1
ATOM 592 C C . LYS A 1 83 ? 11.928 7.826 2.392 1.00 92.25 83 LYS A C 1
ATOM 594 O O . LYS A 1 83 ? 11.397 7.451 1.352 1.00 92.25 83 LYS A O 1
ATOM 599 N N . ASN A 1 84 ? 12.219 9.104 2.633 1.00 92.88 84 ASN A N 1
ATOM 600 C CA . ASN A 1 84 ? 11.923 10.194 1.692 1.00 92.88 84 ASN A CA 1
ATOM 601 C C . ASN A 1 84 ? 10.482 10.152 1.132 1.00 92.88 84 ASN A C 1
ATOM 603 O O . ASN A 1 84 ? 10.242 10.458 -0.030 1.00 92.88 84 ASN A O 1
ATOM 607 N N . SER A 1 85 ? 9.528 9.698 1.946 1.00 88.88 85 SER A N 1
ATOM 608 C CA . SER A 1 85 ? 8.161 9.406 1.515 1.00 88.88 85 SER A CA 1
ATOM 609 C C . SER A 1 85 ? 7.167 10.222 2.320 1.00 88.88 85 SER A C 1
ATOM 611 O O . SER A 1 85 ? 7.406 10.533 3.488 1.00 88.88 85 SER A O 1
ATOM 613 N N . LYS A 1 86 ? 6.044 10.578 1.696 1.00 86.75 86 LYS A N 1
ATOM 614 C CA . LYS A 1 86 ? 4.989 11.372 2.332 1.00 86.75 86 LYS A CA 1
ATOM 615 C C . LYS A 1 86 ? 3.729 10.538 2.477 1.00 86.75 86 LYS A C 1
ATOM 617 O O . LYS A 1 86 ? 3.238 10.004 1.490 1.00 86.75 86 LYS A O 1
ATOM 622 N N . VAL A 1 87 ? 3.195 10.482 3.693 1.00 85.25 87 VAL A N 1
ATOM 623 C CA . VAL A 1 87 ? 1.872 9.919 3.981 1.00 85.25 87 VAL A CA 1
ATOM 624 C C . VAL A 1 87 ? 0.986 11.051 4.479 1.00 85.25 87 VAL A C 1
ATOM 626 O O . VAL A 1 87 ? 1.340 11.700 5.462 1.00 85.25 87 VAL A O 1
ATOM 629 N N . PHE A 1 88 ? -0.133 11.313 3.805 1.00 80.56 88 PHE A N 1
ATOM 630 C CA . PHE A 1 88 ? -1.022 12.413 4.193 1.00 80.56 88 PHE A CA 1
ATOM 631 C C . PHE A 1 88 ? -1.893 12.064 5.404 1.00 80.56 88 PHE A C 1
ATOM 633 O O . PHE A 1 88 ? -2.106 12.921 6.258 1.00 80.56 88 PHE A O 1
ATOM 640 N N . VAL A 1 89 ? -2.381 10.823 5.496 1.00 76.50 89 VAL A N 1
ATOM 641 C CA . VAL A 1 89 ? -3.242 10.364 6.596 1.00 76.50 89 VAL A CA 1
ATOM 642 C C . VAL A 1 89 ? -2.852 8.949 7.019 1.00 76.50 89 VAL A C 1
ATOM 644 O O . VAL A 1 89 ? -2.776 8.035 6.196 1.00 76.50 89 VAL A O 1
ATOM 647 N N . THR A 1 90 ? -2.624 8.751 8.317 1.00 70.25 90 THR A N 1
ATOM 648 C CA . THR A 1 90 ? -2.234 7.454 8.895 1.00 70.25 90 THR A CA 1
ATOM 649 C C . THR A 1 90 ? -3.391 6.778 9.638 1.00 70.25 90 THR A C 1
ATOM 651 O O . THR A 1 90 ? -4.335 7.429 10.090 1.00 70.25 90 THR A O 1
ATOM 654 N N . GLY A 1 91 ? -3.309 5.450 9.776 1.00 65.81 91 GLY A N 1
ATOM 655 C CA . GLY A 1 91 ? -4.346 4.561 10.322 1.00 65.81 91 GLY A CA 1
ATOM 656 C C . GLY A 1 91 ? -5.187 5.084 11.494 1.00 65.81 91 GLY A C 1
ATOM 657 O O . GLY A 1 91 ? -6.415 5.084 11.377 1.00 65.81 91 GLY A O 1
ATOM 658 N N . PRO A 1 92 ? -4.590 5.582 12.593 1.00 59.03 92 PRO A N 1
ATOM 659 C CA . PRO A 1 92 ? -5.361 6.053 13.745 1.00 59.03 92 PRO A CA 1
ATOM 660 C C . PRO A 1 92 ? -6.308 7.215 13.410 1.00 59.03 92 PRO A C 1
ATOM 662 O O . PRO A 1 92 ? -7.409 7.303 13.952 1.00 59.03 92 PRO A O 1
ATOM 665 N N . GLN A 1 93 ? -5.912 8.086 12.478 1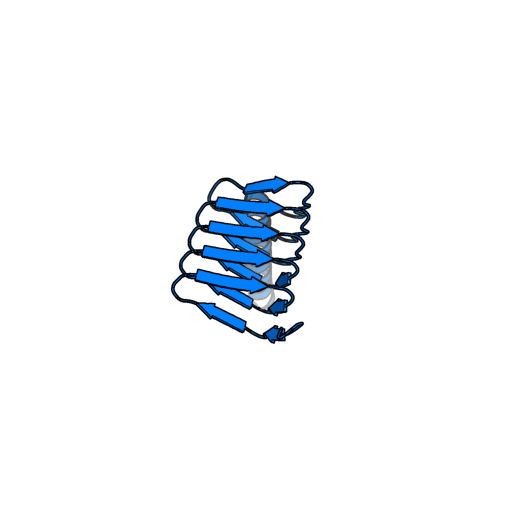.00 55.41 93 GLN A N 1
ATOM 666 C CA . GLN A 1 93 ? -6.714 9.234 12.054 1.00 55.41 93 GLN A CA 1
ATOM 667 C C . GLN A 1 93 ? -7.886 8.798 11.165 1.00 55.41 93 GLN A C 1
ATOM 669 O O . GLN A 1 93 ? -8.985 9.331 11.294 1.00 55.41 93 GLN A O 1
ATOM 674 N N . VAL A 1 94 ? -7.690 7.784 10.314 1.00 59.78 94 VAL A N 1
ATOM 675 C CA . VAL A 1 94 ? -8.730 7.252 9.412 1.00 59.78 94 VAL A CA 1
ATOM 676 C C . VAL A 1 94 ? -9.853 6.565 10.180 1.00 59.78 94 VAL A C 1
ATOM 678 O O . VAL A 1 94 ? -11.019 6.748 9.840 1.00 59.78 94 VAL A O 1
ATOM 681 N N . VAL A 1 95 ? -9.529 5.819 11.243 1.00 58.28 95 VAL A N 1
ATOM 682 C CA . VAL A 1 95 ? -10.548 5.239 12.137 1.00 58.28 95 VAL A CA 1
ATOM 683 C C . VAL A 1 95 ? -11.382 6.354 12.772 1.00 58.28 95 VAL A C 1
ATOM 685 O O . VAL A 1 95 ? -12.609 6.264 12.791 1.00 58.28 95 VAL A O 1
ATOM 688 N N . GLY A 1 96 ? -10.736 7.442 13.202 1.00 55.72 96 GLY A N 1
ATOM 689 C CA . GLY A 1 96 ? -11.418 8.644 13.682 1.00 55.72 96 GLY A CA 1
ATOM 690 C C . GLY A 1 96 ? -12.373 9.237 12.641 1.00 55.72 96 GLY A C 1
ATOM 691 O O . GLY A 1 96 ? -13.542 9.466 12.946 1.00 55.72 96 GLY A O 1
ATOM 692 N N . PHE A 1 97 ? -11.923 9.406 11.394 1.00 58.84 97 PHE A N 1
ATOM 693 C CA . PHE A 1 97 ? -12.780 9.879 10.300 1.00 58.84 97 PHE A CA 1
ATOM 694 C C . PHE A 1 97 ? -13.947 8.930 10.005 1.00 58.84 97 PHE A C 1
ATOM 696 O O . PHE A 1 97 ? -15.065 9.398 9.802 1.00 58.84 97 PHE A O 1
ATOM 703 N N . GLY A 1 98 ? -13.725 7.613 10.027 1.00 57.88 98 GLY A N 1
ATOM 704 C CA . GLY A 1 98 ? -14.773 6.612 9.815 1.00 57.88 98 GLY A CA 1
ATOM 705 C C . GLY A 1 98 ? -15.850 6.640 10.902 1.00 57.88 98 GLY A C 1
ATOM 706 O O . GLY A 1 98 ? -17.041 6.625 10.594 1.00 57.88 98 GLY A O 1
ATOM 707 N N . VAL A 1 99 ? -15.448 6.759 12.170 1.00 58.06 99 VAL A N 1
ATOM 708 C CA . VAL A 1 99 ? -16.378 6.880 13.305 1.00 58.06 99 VAL A CA 1
ATOM 709 C C . VAL A 1 99 ? -17.173 8.185 13.229 1.00 58.06 99 VAL A C 1
ATOM 711 O O . VAL A 1 99 ? -18.394 8.164 13.383 1.00 58.06 99 VAL A O 1
ATOM 714 N N . ILE A 1 100 ? -16.515 9.312 12.940 1.00 58.53 100 ILE A N 1
ATOM 715 C CA . ILE A 1 100 ? -17.175 10.621 12.819 1.00 58.53 100 ILE A CA 1
ATOM 716 C C . ILE A 1 100 ? -18.160 10.621 11.645 1.00 58.53 100 ILE A C 1
ATOM 718 O O . ILE A 1 100 ? -19.311 11.025 11.809 1.00 58.53 100 ILE A O 1
ATOM 722 N N . ALA A 1 101 ? -17.751 10.118 10.479 1.00 62.03 101 ALA A N 1
ATOM 723 C CA . ALA A 1 101 ? -18.620 10.020 9.309 1.00 62.03 101 ALA A CA 1
ATOM 724 C C . ALA A 1 101 ? -19.837 9.119 9.578 1.00 62.03 101 ALA A C 1
ATOM 726 O O . ALA A 1 101 ? -20.965 9.493 9.250 1.00 62.03 101 ALA A O 1
ATOM 727 N N . GLY A 1 102 ? -19.630 7.971 10.232 1.00 61.41 102 GLY A N 1
ATOM 728 C CA . GLY A 1 102 ? -20.709 7.071 10.643 1.00 61.41 102 GLY A CA 1
ATOM 729 C C . GLY A 1 102 ? -21.685 7.721 11.629 1.00 61.41 102 GLY A C 1
ATOM 730 O O . GLY A 1 102 ? -22.899 7.603 11.460 1.00 61.41 102 GLY A O 1
ATOM 731 N N . ALA A 1 103 ? -21.177 8.466 12.614 1.00 62.56 103 ALA A N 1
ATOM 732 C CA . ALA A 1 103 ? -21.999 9.186 13.585 1.00 62.56 103 ALA A CA 1
ATOM 733 C C . ALA A 1 103 ? -22.843 10.292 12.930 1.00 62.56 103 ALA A C 1
ATOM 735 O O . ALA A 1 103 ? -24.033 10.410 13.222 1.00 62.56 103 ALA A O 1
ATOM 736 N N . VAL A 1 104 ? -22.26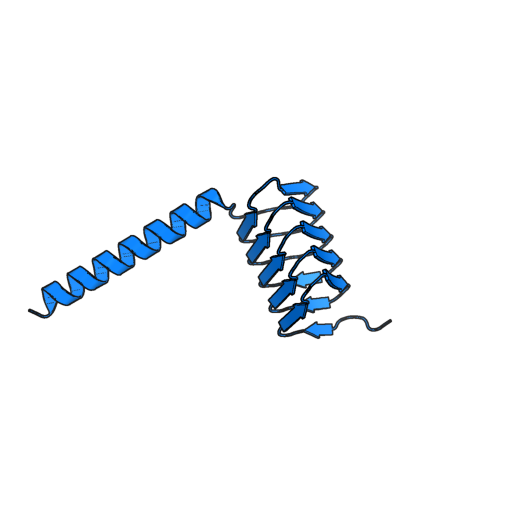4 11.058 11.998 1.00 74.00 104 VAL A N 1
ATOM 737 C CA . VAL A 1 104 ? -22.985 12.089 11.233 1.00 74.00 104 VAL A CA 1
ATOM 738 C C . VAL A 1 104 ? -24.103 11.463 10.399 1.00 74.00 104 VAL A C 1
ATOM 740 O O . VAL A 1 104 ? -25.236 11.943 10.432 1.00 74.00 104 VAL A O 1
ATOM 743 N N . PHE A 1 105 ? -23.831 10.355 9.706 1.00 74.81 105 PHE A N 1
ATOM 744 C CA . PHE A 1 105 ? -24.854 9.650 8.930 1.00 74.81 105 PHE A CA 1
ATOM 745 C C . PHE A 1 105 ? -25.979 9.092 9.805 1.00 74.81 105 PHE A C 1
ATOM 747 O O . PHE A 1 105 ? -27.151 9.232 9.455 1.00 74.81 105 PHE A O 1
ATOM 754 N N . ALA A 1 106 ? -25.650 8.494 10.952 1.00 71.12 106 ALA A N 1
ATOM 755 C CA . ALA A 1 106 ? -26.646 7.996 11.896 1.00 71.12 106 ALA A CA 1
ATOM 756 C C . ALA A 1 106 ? -27.533 9.133 12.427 1.00 71.12 106 ALA A C 1
ATOM 758 O O . ALA A 1 106 ? -28.759 9.003 12.458 1.00 71.12 106 ALA A O 1
ATOM 759 N N . PHE A 1 107 ? -26.926 10.272 12.768 1.00 80.50 107 PHE A N 1
ATOM 760 C CA . PHE A 1 107 ? -27.636 11.453 13.245 1.00 80.50 107 PHE A CA 1
ATOM 761 C C . PHE A 1 107 ? -28.573 12.036 12.178 1.00 80.50 107 PHE A C 1
ATOM 763 O O . PHE A 1 107 ? -29.745 12.282 12.460 1.00 80.50 107 PHE A O 1
ATOM 770 N N . LEU A 1 108 ? -28.108 12.174 10.932 1.00 82.31 108 LEU A N 1
ATOM 771 C CA . LEU A 1 108 ? -28.935 12.625 9.807 1.00 82.31 108 LEU A CA 1
ATOM 772 C C . LEU A 1 108 ? -30.121 11.688 9.548 1.00 82.31 108 LEU A C 1
ATOM 774 O O . LEU A 1 108 ? -31.222 12.149 9.253 1.00 82.31 108 LEU A O 1
ATOM 778 N N . ASN A 1 109 ? -29.927 10.377 9.691 1.00 75.12 109 ASN A N 1
ATOM 779 C CA . ASN A 1 109 ? -30.986 9.392 9.474 1.00 75.12 109 ASN A CA 1
ATOM 780 C C . ASN A 1 109 ? -32.049 9.435 10.589 1.00 75.12 109 ASN A C 1
ATOM 782 O O . ASN A 1 109 ? -33.247 9.333 10.317 1.00 75.12 109 ASN A O 1
ATOM 786 N N . ILE A 1 110 ? -31.627 9.647 11.841 1.00 86.12 110 ILE A N 1
ATOM 787 C CA . ILE A 1 110 ? -32.530 9.878 12.979 1.00 86.12 110 ILE A CA 1
ATOM 788 C C . ILE A 1 110 ? -33.310 11.180 12.782 1.00 86.12 110 ILE A C 1
ATOM 790 O O . ILE A 1 110 ? -34.531 11.183 12.928 1.00 86.12 110 ILE A O 1
ATOM 794 N N . LEU A 1 111 ? -32.633 12.260 12.387 1.00 85.50 111 LEU A N 1
ATOM 795 C CA . LEU A 1 111 ? -33.260 13.555 12.135 1.00 85.50 111 LEU A CA 1
ATOM 796 C C . LEU A 1 111 ? -34.275 13.479 10.986 1.00 85.50 111 LEU A C 1
ATOM 798 O O . LEU A 1 111 ? -35.393 13.969 11.114 1.00 85.50 111 LEU A O 1
ATOM 802 N N . HIS A 1 112 ? -33.933 12.795 9.893 1.00 85.44 112 HIS A N 1
ATOM 803 C CA . HIS A 1 112 ? -34.842 12.571 8.769 1.00 85.44 112 HIS A CA 1
ATOM 804 C C . HIS A 1 112 ? -36.066 11.730 9.166 1.00 85.44 112 HIS A C 1
ATOM 806 O O . HIS A 1 112 ? -37.181 12.024 8.737 1.00 85.44 112 HIS A O 1
ATOM 812 N N . ARG A 1 113 ? -35.896 10.713 10.023 1.00 82.00 113 ARG A N 1
ATOM 813 C CA . ARG A 1 113 ? -37.024 9.952 10.592 1.00 82.00 113 ARG A CA 1
ATOM 814 C C . ARG A 1 113 ? -37.895 10.793 11.522 1.00 82.00 113 ARG A C 1
ATOM 816 O O . ARG A 1 113 ? -39.099 10.563 11.569 1.00 82.00 113 ARG A O 1
ATOM 823 N N . TYR A 1 114 ? -37.303 11.735 12.250 1.00 82.00 114 TYR A N 1
ATOM 824 C CA . TYR A 1 114 ? -38.022 12.626 13.157 1.00 82.00 114 TYR A CA 1
ATOM 825 C C . TYR A 1 114 ? -38.845 13.678 12.401 1.00 82.00 114 TYR A C 1
ATOM 827 O O . TYR A 1 114 ? -39.972 13.949 12.786 1.00 82.00 114 TYR A O 1
ATOM 835 N N . LEU A 1 115 ? -38.321 14.208 11.291 1.00 82.81 115 LEU A N 1
ATOM 836 C CA . LEU A 1 115 ? -38.998 15.202 10.443 1.00 82.81 115 LEU A CA 1
ATOM 837 C C . LEU A 1 115 ? -40.065 14.611 9.498 1.00 82.81 115 LEU A C 1
ATOM 839 O O . LEU A 1 115 ? -40.803 15.364 8.871 1.00 82.81 115 LEU A O 1
ATOM 843 N N . ARG A 1 116 ? -40.126 13.279 9.350 1.00 73.75 116 ARG A N 1
ATOM 844 C CA . ARG A 1 116 ? -41.159 12.563 8.569 1.00 73.75 116 ARG A CA 1
ATOM 845 C C . ARG A 1 116 ? -42.345 12.063 9.408 1.00 73.75 116 ARG A C 1
ATOM 847 O O . ARG A 1 116 ? -43.239 11.439 8.838 1.00 73.75 116 ARG A O 1
ATOM 854 N N . LYS A 1 117 ? -42.327 12.271 10.725 1.00 53.81 117 LYS A N 1
ATOM 855 C CA . LYS A 1 117 ? -43.493 12.097 11.602 1.00 53.81 117 LYS A CA 1
ATOM 856 C C . LYS A 1 117 ? -44.233 13.418 11.736 1.00 53.81 117 LYS A C 1
ATOM 858 O O . LYS A 1 117 ? -45.470 13.343 11.869 1.00 53.81 117 LYS A O 1
#

Foldseek 3Di:
DPAEDEAAEDEEAAEEEAENYEYAEAEYCAEYEYEVYEYAEYEHVAEYEAYVYEYAEYAHNYEYEYACYEYAEYHHPYDYHYHVYYYNYYNVVVVVVVVVVVVVVVVVVVVVVVVVD